Protein AF-A0A2D5VE00-F1 (afdb_monomer_lite)

Radius of gyration: 30.61 Å; chains: 1; bounding box: 62×34×72 Å

pLDDT: mean 88.18, std 9.29, range [60.25, 97.56]

Secondary structure (DSSP, 8-state):
-HHHHHHTT--EEEETTEEEE--PPPP----S-GGGS-GGG----------HHHHHHHHHHH-PPPTT------------

Sequence (80 aa):
MLQEIQKTGIQRIEEGSHRVSVRRSPLKVEVKEPAEVPGQFQELKTEYRINRQAILQHVKETGEVPSGCQVEQSECVYIN

Foldseek 3Di:
DLVVCVVVVDQWDDDDPDIDGDDDDDDDDDDPDPVPDPCVPDDDDDDDDDDVVVQVVCCVVPVDHDPPDDDDDDDDDDDD

Structure (mmCIF, N/CA/C/O backbone):
data_AF-A0A2D5VE00-F1
#
_entry.id   AF-A0A2D5VE00-F1
#
loop_
_atom_site.group_PDB
_atom_site.id
_atom_site.type_symbol
_atom_site.label_atom_id
_atom_site.label_alt_id
_atom_site.label_comp_id
_atom_site.label_asym_id
_atom_site.label_entity_id
_atom_site.label_seq_id
_atom_site.pdbx_PDB_ins_code
_atom_site.Cartn_x
_atom_site.Cartn_y
_atom_site.Cartn_z
_atom_site.occupancy
_atom_site.B_iso_or_equiv
_atom_site.auth_seq_id
_atom_site.auth_comp_id
_atom_site.auth_asym_id
_atom_site.auth_atom_id
_atom_site.pdbx_PDB_model_num
ATOM 1 N N . MET A 1 1 ? 30.109 11.443 -31.541 1.00 60.25 1 MET A N 1
ATOM 2 C CA . MET A 1 1 ? 30.998 10.294 -31.245 1.00 60.25 1 MET A CA 1
ATOM 3 C C . MET A 1 1 ? 30.249 8.956 -31.289 1.00 60.25 1 MET A C 1
ATOM 5 O O . MET A 1 1 ? 30.581 8.155 -32.146 1.00 60.25 1 MET A O 1
ATOM 9 N N . LEU A 1 2 ? 29.197 8.722 -30.483 1.00 64.56 2 LEU A N 1
ATOM 10 C CA . LEU A 1 2 ? 28.399 7.474 -30.537 1.00 64.56 2 LEU A CA 1
ATOM 11 C C . LEU A 1 2 ? 27.781 7.195 -31.927 1.00 64.56 2 LEU A C 1
ATOM 13 O O . LEU A 1 2 ? 27.884 6.083 -32.430 1.00 64.56 2 LEU A O 1
ATOM 17 N N . GLN A 1 3 ? 27.187 8.214 -32.562 1.00 64.38 3 GLN A N 1
ATOM 18 C CA . GLN A 1 3 ? 26.585 8.095 -33.900 1.00 64.38 3 GLN A CA 1
ATOM 19 C C . GLN A 1 3 ? 27.610 7.750 -34.992 1.00 64.38 3 GLN A C 1
ATOM 21 O O . GLN A 1 3 ? 27.297 7.004 -35.911 1.00 64.38 3 GLN A O 1
ATOM 26 N N . GLU A 1 4 ? 28.844 8.247 -34.873 1.00 69.31 4 GLU A N 1
ATOM 27 C CA . GLU A 1 4 ? 29.917 7.962 -35.834 1.00 69.31 4 GLU A CA 1
ATOM 28 C C . GLU A 1 4 ? 30.427 6.520 -35.694 1.00 69.31 4 GLU A C 1
ATOM 30 O O . GLU A 1 4 ? 30.625 5.844 -36.695 1.00 69.31 4 GLU A O 1
ATOM 35 N N . ILE A 1 5 ? 30.529 5.993 -34.468 1.00 70.25 5 ILE A N 1
ATOM 36 C CA . ILE A 1 5 ? 30.896 4.586 -34.210 1.00 70.25 5 ILE A CA 1
ATOM 37 C C . ILE A 1 5 ? 29.778 3.624 -34.652 1.00 70.25 5 ILE A C 1
ATOM 39 O O . ILE A 1 5 ? 30.042 2.519 -35.109 1.00 70.25 5 ILE A O 1
ATOM 43 N N . GLN A 1 6 ? 28.511 4.035 -34.569 1.00 66.88 6 GLN A N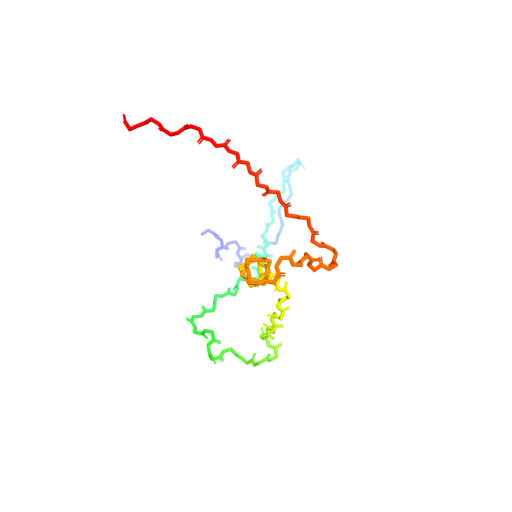 1
ATOM 44 C CA . GLN A 1 6 ? 27.400 3.223 -35.076 1.00 66.88 6 GLN A CA 1
ATOM 45 C C . GLN A 1 6 ? 27.425 3.083 -36.606 1.00 66.88 6 GLN A C 1
ATOM 47 O O . GLN A 1 6 ? 27.087 2.015 -37.115 1.00 66.88 6 GLN A O 1
ATOM 52 N N . LYS A 1 7 ? 27.863 4.120 -37.338 1.00 74.62 7 LYS A N 1
ATOM 53 C CA . LYS A 1 7 ? 27.999 4.087 -38.807 1.00 74.62 7 LYS A CA 1
ATOM 54 C C . LYS A 1 7 ? 29.093 3.132 -39.291 1.00 74.62 7 LYS A C 1
ATOM 56 O O . LYS A 1 7 ? 28.990 2.627 -40.402 1.00 74.62 7 LYS A O 1
ATOM 61 N N . THR A 1 8 ? 30.117 2.865 -38.478 1.00 75.94 8 THR A N 1
ATOM 62 C CA . THR A 1 8 ? 31.208 1.945 -38.846 1.00 75.94 8 THR A CA 1
ATOM 63 C C . THR A 1 8 ? 30.846 0.468 -38.661 1.00 75.94 8 THR A C 1
ATOM 65 O O . THR A 1 8 ? 31.616 -0.398 -39.066 1.00 75.94 8 THR A O 1
ATOM 68 N N . GLY A 1 9 ? 29.699 0.152 -38.041 1.00 68.75 9 GLY A N 1
ATOM 69 C CA . GLY A 1 9 ? 29.268 -1.225 -37.763 1.00 68.75 9 GLY A CA 1
ATOM 70 C C . GLY A 1 9 ? 30.065 -1.934 -36.658 1.00 68.75 9 GLY A C 1
ATOM 71 O O . GLY A 1 9 ? 29.788 -3.093 -36.344 1.00 68.75 9 GLY A O 1
ATOM 72 N N . ILE A 1 10 ? 31.030 -1.252 -36.035 1.00 76.00 10 ILE A N 1
ATOM 73 C CA . ILE A 1 10 ? 31.891 -1.819 -34.996 1.00 76.00 10 ILE A CA 1
ATOM 74 C C . ILE A 1 10 ? 31.107 -1.927 -33.683 1.00 76.00 10 ILE A C 1
ATOM 76 O O . ILE A 1 10 ? 30.785 -0.933 -33.035 1.00 76.00 10 ILE A O 1
ATOM 80 N N . GLN A 1 11 ? 30.815 -3.160 -33.265 1.00 76.62 11 GLN A N 1
ATOM 81 C CA . GLN A 1 11 ? 30.092 -3.434 -32.015 1.00 76.62 11 GLN A CA 1
ATOM 82 C C . GLN A 1 11 ? 31.025 -3.622 -30.810 1.00 76.62 11 GLN A C 1
ATOM 84 O O . GLN A 1 11 ? 30.612 -3.426 -29.661 1.00 76.62 11 GLN A O 1
ATOM 89 N N . ARG A 1 12 ? 32.280 -4.011 -31.057 1.00 79.50 12 ARG A N 1
ATOM 90 C CA . ARG A 1 12 ? 33.262 -4.363 -30.028 1.00 79.50 12 ARG A CA 1
ATOM 91 C C . ARG A 1 12 ? 34.679 -4.132 -30.541 1.00 79.50 12 ARG A C 1
ATOM 93 O O . ARG A 1 12 ? 34.980 -4.492 -31.673 1.00 79.50 12 ARG A O 1
ATOM 100 N N . ILE A 1 13 ? 35.525 -3.575 -29.684 1.00 84.88 13 ILE A N 1
ATOM 101 C CA . ILE A 1 13 ? 36.972 -3.461 -29.872 1.00 84.88 13 ILE A CA 1
ATOM 102 C C . ILE A 1 13 ? 37.633 -4.086 -28.643 1.00 84.88 13 ILE A C 1
ATOM 104 O O . ILE A 1 13 ? 37.223 -3.803 -27.511 1.00 84.88 13 ILE A O 1
ATOM 108 N N . GLU A 1 14 ? 38.622 -4.947 -28.872 1.00 84.12 14 GLU A N 1
ATOM 109 C CA . GLU A 1 14 ? 39.423 -5.582 -27.825 1.00 84.12 14 GLU A CA 1
ATOM 110 C C . GLU A 1 14 ? 40.904 -5.379 -28.101 1.00 84.12 14 GLU A C 1
ATOM 112 O O . GLU A 1 14 ? 41.380 -5.692 -29.189 1.00 84.12 14 GLU A O 1
ATOM 117 N N . GLU A 1 15 ? 41.617 -4.870 -27.101 1.00 87.56 15 GLU A N 1
ATOM 118 C CA . GLU A 1 15 ? 43.061 -4.677 -27.146 1.00 87.56 15 GLU A CA 1
ATOM 119 C C . GLU A 1 15 ? 43.652 -5.000 -25.767 1.00 87.56 15 GLU A C 1
ATOM 121 O O . GLU A 1 15 ? 43.438 -4.285 -24.783 1.00 87.56 15 GLU A O 1
ATOM 126 N N . GLY A 1 16 ? 44.373 -6.122 -25.672 1.00 84.12 16 GLY A N 1
ATOM 127 C CA . GLY A 1 16 ? 44.936 -6.606 -24.409 1.00 84.12 16 GLY A CA 1
ATOM 128 C C . GLY A 1 16 ? 43.861 -6.825 -23.336 1.00 84.12 16 GLY A C 1
ATOM 129 O O . GLY A 1 16 ? 42.949 -7.628 -23.514 1.00 84.12 16 GLY A O 1
ATOM 130 N N . SER A 1 17 ? 43.967 -6.112 -22.212 1.00 84.44 17 SER A N 1
ATOM 131 C CA . SER A 1 17 ? 42.988 -6.137 -21.112 1.00 84.44 17 SER A CA 1
ATOM 132 C C . SER A 1 17 ? 41.805 -5.178 -21.301 1.00 84.44 17 SER A C 1
ATOM 134 O O . SER A 1 17 ? 40.871 -5.192 -20.496 1.00 84.44 17 SER A O 1
ATOM 136 N N . HIS A 1 18 ? 41.824 -4.334 -22.336 1.00 82.06 18 HIS A N 1
ATOM 137 C CA . HIS A 1 18 ? 40.808 -3.312 -22.553 1.00 82.06 18 HIS A CA 1
ATOM 138 C C . HIS A 1 18 ? 39.749 -3.801 -23.535 1.00 82.06 18 HIS A C 1
ATOM 140 O O . HIS A 1 18 ? 40.043 -4.310 -24.618 1.00 82.06 18 HIS A O 1
ATOM 146 N N . ARG A 1 19 ? 38.484 -3.599 -23.159 1.00 84.44 19 ARG A N 1
ATOM 147 C CA . ARG A 1 19 ? 37.328 -3.903 -23.999 1.00 84.44 19 ARG A CA 1
ATOM 148 C C . ARG A 1 19 ? 36.388 -2.715 -24.054 1.00 84.44 19 ARG A C 1
ATOM 150 O O . ARG A 1 19 ? 35.847 -2.301 -23.030 1.00 84.44 19 ARG A O 1
ATOM 157 N N . VAL A 1 20 ? 36.099 -2.257 -25.266 1.00 85.00 20 VAL A N 1
ATOM 158 C CA . VAL A 1 20 ? 35.064 -1.258 -25.539 1.00 85.00 20 VAL A CA 1
ATOM 159 C C . VAL A 1 20 ? 33.956 -1.931 -26.339 1.00 85.00 20 VAL A C 1
ATOM 161 O O . VAL A 1 20 ? 34.213 -2.578 -27.350 1.00 85.00 20 VAL A O 1
ATOM 164 N N . SER A 1 21 ? 32.708 -1.815 -25.887 1.00 82.00 21 SER A N 1
ATOM 165 C CA . SER A 1 21 ? 31.552 -2.355 -26.612 1.00 82.00 21 SER A CA 1
ATOM 166 C C . SER A 1 21 ? 30.426 -1.342 -26.662 1.00 82.00 21 SER A C 1
ATOM 168 O O . SER A 1 21 ? 30.057 -0.793 -25.623 1.00 82.00 21 SER A O 1
ATOM 170 N N . VAL A 1 22 ? 29.836 -1.155 -27.840 1.00 82.00 22 VAL A N 1
ATOM 171 C CA . VAL A 1 22 ? 28.610 -0.371 -27.988 1.00 82.00 22 VAL A CA 1
ATOM 172 C C . VAL A 1 22 ? 27.445 -1.270 -27.603 1.00 82.00 22 VAL A C 1
ATOM 174 O O . VAL A 1 22 ? 27.153 -2.257 -28.275 1.00 82.00 22 VAL A O 1
ATOM 177 N N . ARG A 1 23 ? 26.780 -0.944 -26.496 1.00 81.00 23 ARG A N 1
ATOM 178 C CA . ARG A 1 23 ? 25.586 -1.655 -26.030 1.00 81.00 23 ARG A CA 1
ATOM 179 C C . ARG A 1 23 ? 24.412 -0.697 -26.002 1.00 81.00 23 ARG A C 1
ATOM 181 O O . ARG A 1 23 ? 24.577 0.487 -25.720 1.00 81.00 23 ARG A O 1
ATOM 188 N N . ARG A 1 24 ? 23.223 -1.216 -26.298 1.00 82.38 24 ARG A N 1
ATOM 189 C CA . ARG A 1 24 ? 21.988 -0.469 -26.077 1.00 82.38 24 ARG A CA 1
ATOM 190 C C . ARG A 1 24 ? 21.671 -0.525 -24.591 1.00 82.38 24 ARG A C 1
ATOM 192 O O . ARG A 1 24 ? 21.639 -1.612 -24.015 1.00 82.38 24 ARG A O 1
ATOM 199 N N . SER A 1 25 ? 21.459 0.636 -23.987 1.00 86.81 25 SER A N 1
ATOM 200 C CA . SER A 1 25 ? 20.881 0.706 -22.650 1.00 86.81 25 SER A CA 1
ATOM 201 C C . SER A 1 25 ? 19.485 0.073 -22.661 1.00 86.81 25 SER A C 1
ATOM 203 O O . SER A 1 25 ? 18.821 0.093 -23.705 1.00 86.81 25 SER A O 1
ATOM 205 N N . PRO A 1 26 ? 19.023 -0.480 -21.527 1.00 89.62 26 PRO A N 1
ATOM 206 C CA . PRO A 1 26 ? 17.641 -0.913 -21.389 1.00 89.62 26 PRO A CA 1
ATOM 207 C C . PRO A 1 26 ? 16.665 0.205 -21.767 1.00 89.62 26 PRO A C 1
ATOM 209 O O . PRO A 1 26 ? 16.967 1.392 -21.611 1.00 89.62 26 PRO A O 1
ATOM 212 N N . LEU A 1 27 ? 15.489 -0.186 -22.254 1.00 91.50 27 LEU A N 1
ATOM 213 C CA . LEU A 1 27 ? 14.420 0.761 -22.537 1.00 91.50 27 LEU A CA 1
ATOM 214 C C . LEU A 1 27 ? 13.985 1.437 -21.234 1.00 91.50 27 LEU A C 1
ATOM 216 O O . LEU A 1 27 ? 13.788 0.776 -20.215 1.00 91.50 27 LEU A O 1
ATOM 220 N N . LYS A 1 28 ? 13.820 2.757 -21.285 1.00 94.50 28 LYS A N 1
ATOM 221 C CA . LYS A 1 28 ? 13.217 3.547 -20.215 1.00 94.50 28 LYS A CA 1
ATOM 222 C C . LYS A 1 28 ? 11.837 3.988 -20.683 1.00 94.50 28 LYS A C 1
ATOM 224 O O . LYS A 1 28 ? 11.710 4.509 -21.788 1.00 94.50 28 LYS A O 1
ATOM 229 N N . VAL A 1 29 ? 10.829 3.780 -19.844 1.00 94.50 29 VAL A N 1
ATOM 230 C CA . VAL A 1 29 ? 9.463 4.253 -20.083 1.00 94.50 29 VAL A CA 1
ATOM 231 C C . VAL A 1 29 ? 9.198 5.428 -19.150 1.00 94.50 29 VAL A C 1
ATOM 233 O O . VAL A 1 29 ? 9.498 5.357 -17.960 1.00 94.50 29 VAL A O 1
ATOM 236 N N . GLU A 1 30 ? 8.665 6.512 -19.701 1.00 94.75 30 GLU A N 1
ATOM 237 C CA . GLU A 1 30 ? 8.189 7.675 -18.956 1.00 94.75 30 GLU A CA 1
ATOM 238 C C . GLU A 1 30 ? 6.684 7.800 -19.194 1.00 94.75 30 GLU A C 1
ATOM 240 O O . GLU A 1 30 ? 6.238 7.895 -20.339 1.00 94.75 30 GLU A O 1
ATOM 245 N N . VAL A 1 31 ? 5.901 7.751 -18.117 1.00 95.25 31 VAL A N 1
ATOM 246 C CA . VAL A 1 31 ? 4.442 7.880 -18.173 1.00 95.25 31 VAL A CA 1
ATOM 247 C C . VAL A 1 31 ? 4.098 9.354 -17.994 1.00 95.25 31 VAL A C 1
ATOM 249 O O . VAL A 1 31 ? 4.319 9.903 -16.919 1.00 95.25 31 VAL A O 1
ATOM 252 N N . LYS A 1 32 ? 3.592 9.995 -19.054 1.00 94.50 32 LYS A N 1
ATOM 253 C CA . LYS A 1 32 ? 3.217 11.420 -19.030 1.00 94.50 32 LYS A CA 1
ATOM 254 C C . LYS A 1 32 ? 1.865 11.656 -18.364 1.00 94.50 32 LYS A C 1
ATOM 256 O O . LYS A 1 32 ? 1.747 12.569 -17.559 1.00 94.50 32 LYS A O 1
ATOM 261 N N . GLU A 1 33 ? 0.882 10.822 -18.696 1.00 94.06 33 GLU A N 1
ATOM 262 C CA . GLU A 1 33 ? -0.473 10.867 -18.145 1.00 94.06 33 GLU A CA 1
ATOM 263 C C . GLU A 1 33 ? -0.904 9.442 -17.751 1.00 94.06 33 GLU A C 1
ATOM 265 O O . GLU A 1 33 ? -1.154 8.611 -18.629 1.00 94.06 33 GLU A O 1
ATOM 270 N N . PRO A 1 34 ? -0.946 9.109 -16.448 1.00 89.81 34 PRO A N 1
ATOM 271 C CA . PRO A 1 34 ? -1.337 7.783 -15.976 1.00 89.81 34 PRO A CA 1
ATOM 272 C C . PRO A 1 34 ? -2.735 7.335 -16.421 1.00 89.81 34 PRO A C 1
ATOM 274 O O . PRO A 1 34 ? -2.931 6.143 -16.654 1.00 89.81 34 PRO A O 1
ATOM 277 N N . ALA A 1 35 ? -3.694 8.257 -16.568 1.00 91.44 35 ALA A N 1
ATOM 278 C CA . ALA A 1 35 ? -5.069 7.916 -16.945 1.00 91.44 35 ALA A CA 1
ATOM 279 C C . ALA A 1 35 ? -5.203 7.383 -18.386 1.00 91.44 35 ALA A C 1
ATOM 281 O O . ALA A 1 35 ? -6.138 6.642 -18.683 1.00 91.44 35 ALA A O 1
ATOM 282 N N . GLU A 1 36 ? -4.264 7.725 -19.272 1.00 94.75 36 GLU A N 1
ATOM 283 C CA . GLU A 1 36 ? -4.244 7.269 -20.669 1.00 94.75 36 GLU A CA 1
ATOM 284 C C . GLU A 1 36 ? -3.574 5.896 -20.845 1.00 94.75 36 GLU A C 1
ATOM 286 O O . GLU A 1 36 ? -3.639 5.296 -21.921 1.00 94.75 36 GLU A O 1
ATOM 291 N N . VAL A 1 37 ? -2.916 5.375 -19.804 1.00 94.81 37 VAL A N 1
ATOM 292 C CA . VAL A 1 37 ? -2.222 4.086 -19.870 1.00 94.81 37 VAL A CA 1
ATOM 293 C C . VAL A 1 37 ? -3.254 2.957 -19.972 1.00 94.81 37 VAL A C 1
ATOM 295 O O . VAL A 1 37 ? -4.119 2.856 -19.106 1.00 94.81 37 VAL A O 1
ATOM 298 N N . PRO A 1 38 ? -3.172 2.051 -20.964 1.00 96.12 38 PRO A N 1
ATOM 299 C CA . PRO A 1 38 ? -4.098 0.927 -21.062 1.00 96.12 38 PRO A CA 1
ATOM 300 C C . PRO A 1 38 ? -4.106 0.066 -19.794 1.00 96.12 38 PRO A C 1
ATOM 302 O O . PRO A 1 38 ? -3.050 -0.252 -19.249 1.00 96.12 38 PRO A O 1
ATOM 305 N N . GLY A 1 39 ? -5.293 -0.376 -19.371 1.00 91.88 39 GLY A N 1
ATOM 306 C CA . GLY A 1 39 ? -5.483 -1.106 -18.109 1.00 91.88 39 GLY A CA 1
ATOM 307 C C . GLY A 1 39 ? -4.630 -2.370 -17.956 1.00 91.88 39 GLY A C 1
ATOM 308 O O . GLY A 1 39 ? -4.261 -2.721 -16.845 1.00 91.88 39 GLY A O 1
ATOM 309 N N . GLN A 1 40 ? -4.228 -3.012 -19.056 1.00 95.31 40 GLN A N 1
ATOM 310 C CA . GLN A 1 40 ? -3.317 -4.167 -19.035 1.00 95.31 40 GLN A CA 1
ATOM 311 C C . GLN A 1 40 ? -1.914 -3.859 -18.472 1.00 95.31 40 GLN A C 1
ATOM 313 O O . GLN A 1 40 ? -1.181 -4.782 -18.129 1.00 95.31 40 GLN A O 1
ATOM 318 N N . PHE A 1 41 ? -1.523 -2.582 -18.414 1.00 95.50 41 PHE A N 1
ATOM 319 C CA . PHE A 1 41 ? -0.267 -2.116 -17.819 1.00 95.50 41 PHE A CA 1
ATOM 320 C C . PHE A 1 41 ? -0.473 -1.465 -16.443 1.00 95.50 41 PHE A C 1
ATOM 322 O O . PHE A 1 41 ? 0.482 -0.946 -15.868 1.00 95.50 41 PHE A O 1
ATOM 329 N N . GLN A 1 42 ? -1.707 -1.453 -15.933 1.00 92.06 42 GLN A N 1
ATOM 330 C CA . GLN A 1 42 ? -2.041 -0.923 -14.617 1.00 92.06 42 GLN A CA 1
ATOM 331 C C . GLN A 1 42 ? -2.170 -2.069 -13.609 1.00 92.06 42 GLN A C 1
ATOM 333 O O . GLN A 1 42 ? -2.670 -3.146 -13.929 1.00 92.06 42 GLN A O 1
ATOM 338 N N . GLU A 1 43 ? -1.757 -1.819 -12.370 1.00 92.69 43 GLU A N 1
ATOM 339 C CA . GLU A 1 43 ? -1.918 -2.753 -11.259 1.00 92.69 43 GLU A CA 1
ATOM 340 C C . GLU A 1 43 ? -2.766 -2.100 -10.165 1.00 92.69 43 GLU A C 1
ATOM 342 O O . GLU A 1 43 ? -2.475 -0.993 -9.706 1.00 92.69 43 GLU A O 1
ATOM 347 N N . LEU A 1 44 ? -3.820 -2.793 -9.730 1.00 88.69 44 LEU A N 1
ATOM 348 C CA . LEU A 1 44 ? -4.605 -2.387 -8.569 1.00 88.69 44 LEU A CA 1
ATOM 349 C C . LEU A 1 44 ? -3.974 -2.974 -7.310 1.00 88.69 44 LEU A C 1
ATOM 351 O O . LEU A 1 44 ? -4.035 -4.178 -7.071 1.00 88.69 44 LEU A O 1
ATOM 355 N N . LYS A 1 45 ? -3.404 -2.107 -6.472 1.00 89.94 45 LYS A N 1
ATOM 356 C CA . LYS A 1 45 ? -2.887 -2.501 -5.162 1.00 89.94 45 LYS A CA 1
ATOM 357 C C . LYS A 1 45 ? -3.964 -2.329 -4.093 1.00 89.94 45 LYS A C 1
ATOM 359 O O . LYS A 1 45 ? -4.237 -1.215 -3.653 1.00 89.94 45 LYS A O 1
ATOM 364 N N . THR A 1 46 ? -4.553 -3.435 -3.644 1.00 90.94 46 THR A N 1
ATOM 365 C CA . THR A 1 46 ? -5.410 -3.455 -2.450 1.00 90.94 46 THR A CA 1
ATOM 366 C C . THR A 1 46 ? -4.540 -3.649 -1.210 1.00 90.94 46 THR A C 1
ATOM 368 O O . THR A 1 46 ? -3.779 -4.609 -1.130 1.00 90.94 46 THR A O 1
ATOM 371 N N . GLU A 1 47 ? -4.635 -2.744 -0.236 1.00 93.06 47 GLU A N 1
ATOM 372 C CA . GLU A 1 47 ? -3.871 -2.832 1.011 1.00 93.06 47 GLU A CA 1
ATOM 373 C C . GLU A 1 47 ? -4.803 -3.008 2.212 1.00 93.06 47 GLU A C 1
ATOM 375 O O . GLU A 1 47 ? -5.775 -2.270 2.375 1.00 93.06 47 GLU A O 1
ATOM 380 N N . TYR A 1 48 ? -4.479 -3.971 3.075 1.00 92.25 48 TYR A N 1
ATOM 381 C CA . TYR A 1 48 ? -5.123 -4.124 4.374 1.00 92.25 48 TYR A CA 1
ATOM 382 C C . TYR A 1 48 ? -4.393 -3.271 5.412 1.00 92.25 48 TYR A C 1
ATOM 384 O O . TYR A 1 48 ? -3.196 -3.449 5.646 1.00 92.25 48 TYR A O 1
ATOM 392 N N . ARG A 1 49 ? -5.116 -2.353 6.058 1.00 93.94 49 ARG A N 1
ATOM 393 C CA . ARG A 1 49 ? -4.589 -1.525 7.147 1.00 93.94 49 ARG A CA 1
ATOM 394 C C . ARG A 1 49 ? -5.438 -1.696 8.395 1.00 93.94 49 ARG A C 1
ATOM 396 O O . ARG A 1 49 ? -6.658 -1.580 8.347 1.00 93.94 49 ARG A O 1
ATOM 403 N N . ILE A 1 50 ? -4.774 -1.911 9.527 1.00 95.31 50 ILE A N 1
ATOM 404 C CA . ILE A 1 50 ? -5.428 -1.956 10.836 1.00 95.31 50 ILE A CA 1
ATOM 405 C C . ILE A 1 50 ? -5.728 -0.524 11.287 1.00 95.31 50 ILE A C 1
ATOM 407 O O . ILE A 1 50 ? -4.815 0.293 11.440 1.00 95.31 50 ILE A O 1
ATOM 411 N N . ASN A 1 51 ? -7.001 -0.223 11.544 1.00 95.75 51 ASN A N 1
ATOM 412 C CA . ASN A 1 51 ? -7.419 1.082 12.046 1.00 95.75 51 ASN A CA 1
ATOM 413 C C . ASN A 1 51 ? -7.240 1.173 13.571 1.00 95.75 51 ASN A C 1
ATOM 415 O O . ASN A 1 51 ? -8.151 0.887 14.347 1.00 95.75 51 ASN A O 1
ATO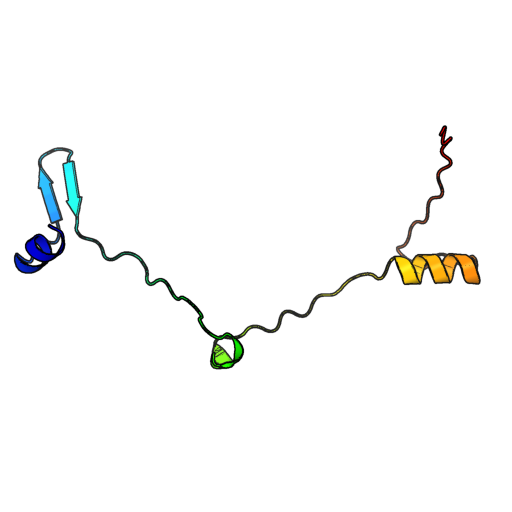M 419 N N . ARG A 1 52 ? -6.051 1.603 14.005 1.00 96.06 52 ARG A N 1
ATOM 420 C CA . ARG A 1 52 ? -5.716 1.753 15.433 1.00 96.06 52 ARG A CA 1
ATOM 421 C C . ARG A 1 52 ? -6.571 2.801 16.147 1.00 96.06 52 ARG A C 1
ATOM 423 O O . ARG A 1 52 ? -6.833 2.644 17.332 1.00 96.06 52 ARG A O 1
ATOM 430 N N . GLN A 1 53 ? -7.028 3.843 15.450 1.00 96.50 53 GLN A N 1
ATOM 431 C CA . GLN A 1 53 ? -7.896 4.861 16.053 1.00 96.50 53 GLN A CA 1
ATOM 432 C C . GLN A 1 53 ? -9.269 4.286 16.401 1.00 96.50 53 GLN A C 1
ATOM 434 O O . GLN A 1 53 ? -9.754 4.522 17.501 1.00 96.50 53 GLN A O 1
ATOM 439 N N . ALA A 1 54 ? -9.854 3.485 15.507 1.00 96.81 54 ALA A N 1
ATOM 440 C CA . ALA A 1 54 ? -11.112 2.793 15.781 1.00 96.81 54 ALA A CA 1
ATOM 441 C C . ALA A 1 54 ? -10.979 1.812 16.956 1.00 96.81 54 ALA A C 1
ATOM 443 O O . ALA A 1 54 ? -11.859 1.762 17.808 1.00 96.81 54 ALA A O 1
ATOM 444 N N . ILE A 1 55 ? -9.853 1.092 17.047 1.00 97.06 55 ILE A N 1
ATOM 445 C CA . ILE A 1 55 ? -9.558 0.211 18.188 1.00 97.06 55 ILE A CA 1
ATOM 446 C C . ILE A 1 55 ? -9.500 1.018 19.492 1.00 97.06 55 ILE A C 1
ATOM 448 O O . ILE A 1 55 ? -10.154 0.655 20.463 1.00 97.06 55 ILE A O 1
ATOM 452 N N . LEU A 1 56 ? -8.766 2.136 19.516 1.00 96.88 56 LEU A N 1
ATOM 453 C CA . LEU A 1 56 ? -8.685 2.994 20.704 1.00 96.88 56 LEU A CA 1
ATOM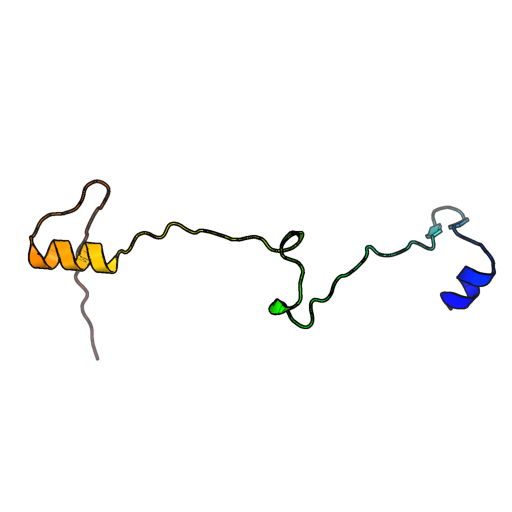 454 C C . LEU A 1 56 ? -10.045 3.588 21.084 1.00 96.88 56 LEU A C 1
ATOM 456 O O . LEU A 1 56 ? -10.347 3.693 22.268 1.00 96.88 56 LEU A O 1
ATOM 460 N N . GLN A 1 57 ? -10.859 3.976 20.102 1.00 97.56 57 GLN A N 1
ATOM 461 C CA . GLN A 1 57 ? -12.200 4.500 20.347 1.00 97.56 57 GLN A CA 1
ATOM 462 C C . GLN A 1 57 ? -13.106 3.435 20.973 1.00 97.56 57 GLN A C 1
ATOM 464 O O . GLN A 1 57 ? -13.723 3.695 21.999 1.00 97.56 57 GLN A O 1
ATOM 469 N N . HIS A 1 58 ? -13.108 2.220 20.422 1.00 97.00 58 HIS A N 1
ATOM 470 C CA . HIS A 1 58 ? -13.844 1.088 20.979 1.00 97.00 58 HIS A CA 1
ATOM 471 C C . HIS A 1 58 ? -13.437 0.797 22.429 1.00 97.00 58 HIS A C 1
ATOM 473 O O . HIS A 1 58 ? -14.303 0.672 23.291 1.00 97.00 58 HIS A O 1
ATOM 479 N N . VAL A 1 59 ? -12.134 0.767 22.723 1.00 97.25 59 VAL A N 1
ATOM 480 C CA . VAL A 1 59 ? -11.625 0.546 24.087 1.00 97.25 59 VAL A CA 1
ATOM 481 C C . VAL A 1 59 ? -12.072 1.668 25.032 1.00 97.25 59 VAL A C 1
ATOM 483 O O . VAL A 1 59 ? -12.451 1.391 26.164 1.00 97.25 59 VAL A O 1
ATOM 486 N N . LYS A 1 6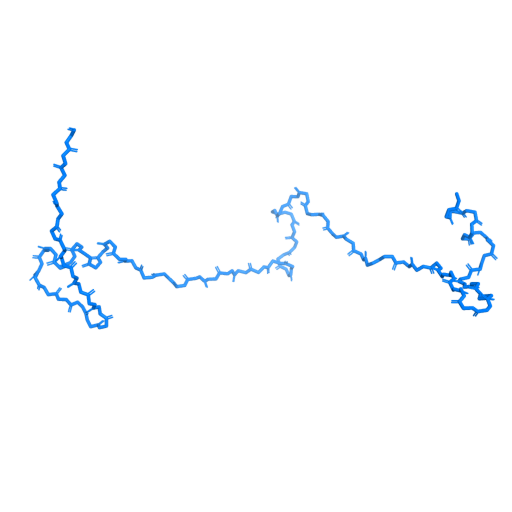0 ? -12.085 2.931 24.582 1.00 95.31 60 LYS A N 1
ATOM 487 C CA . LYS A 1 60 ? -12.574 4.068 25.387 1.00 95.31 60 LYS A CA 1
ATOM 488 C C . LYS A 1 60 ? -14.072 3.993 25.681 1.00 95.31 6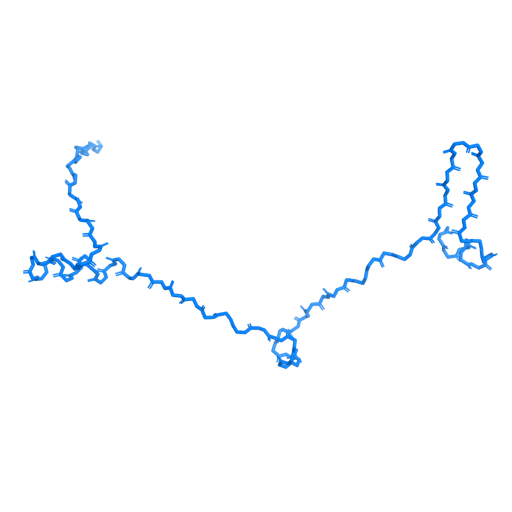0 LYS A C 1
ATOM 490 O O . LYS A 1 60 ? -14.490 4.396 26.759 1.00 95.31 60 LYS A O 1
ATOM 495 N N . GLU A 1 61 ? -14.866 3.536 24.719 1.00 96.94 61 GLU A N 1
ATOM 496 C CA . GLU A 1 61 ? -16.328 3.478 24.829 1.00 96.94 61 GLU A CA 1
ATOM 497 C C . GLU A 1 61 ? -16.811 2.258 25.616 1.00 96.94 61 GLU A C 1
ATOM 499 O O . GLU A 1 61 ? -17.793 2.349 26.349 1.00 96.94 61 GLU A O 1
ATOM 504 N N . THR A 1 62 ? -16.133 1.120 25.461 1.00 96.69 62 THR A N 1
ATOM 505 C CA . THR A 1 62 ? -16.600 -0.180 25.972 1.00 96.69 62 THR A CA 1
ATOM 506 C C . THR A 1 62 ? -15.751 -0.734 27.112 1.00 96.69 62 THR A C 1
ATOM 508 O O . THR A 1 62 ? -16.228 -1.563 27.880 1.00 96.69 62 THR A O 1
ATOM 511 N N . GLY A 1 63 ? -14.495 -0.301 27.237 1.00 94.50 63 GLY A N 1
ATOM 512 C CA . GLY A 1 63 ? -13.515 -0.905 28.140 1.00 94.50 63 GLY A CA 1
ATOM 513 C C . GLY A 1 63 ? -12.965 -2.256 27.663 1.00 94.50 63 GLY A C 1
ATOM 514 O O . GLY A 1 63 ? -12.076 -2.804 28.314 1.00 94.50 63 GLY A O 1
ATOM 515 N N . GLU A 1 64 ? -13.444 -2.793 26.538 1.00 95.69 64 GLU A N 1
ATOM 516 C CA . GLU A 1 64 ? -13.013 -4.087 26.009 1.00 95.69 64 GLU A CA 1
ATOM 517 C C . GLU A 1 64 ? -11.865 -3.930 25.006 1.00 95.69 64 GLU A C 1
ATOM 519 O O . GLU A 1 64 ? -11.871 -3.056 24.136 1.00 95.69 64 GLU A O 1
ATOM 524 N N . VAL A 1 65 ? -10.856 -4.801 25.119 1.00 96.38 65 VAL A N 1
ATOM 525 C CA . VAL A 1 65 ? -9.721 -4.852 24.188 1.00 96.38 65 VAL A CA 1
ATOM 526 C C . VAL A 1 65 ? -9.977 -5.938 23.138 1.00 96.38 65 VAL A C 1
ATOM 528 O O . VAL A 1 65 ? -10.081 -7.112 23.506 1.00 96.38 65 VAL A O 1
ATOM 531 N N . PRO A 1 66 ? -10.040 -5.596 21.834 1.00 95.75 66 PRO A N 1
ATOM 532 C CA . PRO A 1 66 ? -10.243 -6.584 20.780 1.00 95.75 66 PRO A CA 1
ATOM 533 C C . PRO A 1 66 ? -9.139 -7.644 20.751 1.00 95.75 66 PRO A C 1
ATOM 535 O O . PRO A 1 66 ? -7.966 -7.354 21.004 1.00 95.75 66 PRO A O 1
ATOM 538 N N . SER A 1 67 ? -9.491 -8.876 20.375 1.00 95.94 67 SER A N 1
ATOM 539 C CA . SER A 1 67 ? -8.524 -9.972 20.264 1.00 95.94 67 SER A CA 1
ATOM 540 C C . SER A 1 67 ? -7.358 -9.615 19.336 1.00 95.94 67 SER A C 1
ATOM 542 O O . SER A 1 67 ? -7.547 -9.063 18.253 1.00 95.94 67 SER A O 1
ATOM 544 N N . GLY A 1 68 ? -6.138 -9.945 19.765 1.00 94.25 68 GLY A N 1
ATOM 545 C CA . GLY A 1 68 ? -4.913 -9.619 19.029 1.00 94.25 68 GLY A CA 1
ATOM 546 C C . GLY A 1 68 ? -4.425 -8.177 19.207 1.00 94.25 68 GLY A C 1
ATOM 547 O O . GLY A 1 68 ? -3.429 -7.805 18.589 1.00 94.25 68 GLY A O 1
ATOM 548 N N . CYS A 1 69 ? -5.084 -7.372 20.047 1.00 94.81 69 CYS A N 1
ATOM 549 C CA . CYS A 1 69 ? -4.614 -6.046 20.437 1.00 94.81 69 CYS A CA 1
ATOM 550 C C . CYS A 1 69 ? -4.042 -6.074 21.860 1.00 94.81 69 CYS A C 1
ATOM 552 O O . CYS A 1 69 ? -4.594 -6.711 22.752 1.00 94.81 69 CYS A O 1
ATOM 554 N N . GLN A 1 70 ? -2.959 -5.332 22.076 1.00 94.44 70 GLN A N 1
ATOM 555 C CA . GLN A 1 70 ? -2.452 -4.975 23.398 1.00 94.44 70 GLN A CA 1
ATOM 556 C C . GLN A 1 70 ? -2.511 -3.453 23.497 1.00 94.44 70 GLN A C 1
ATOM 558 O O . GLN A 1 70 ? -2.034 -2.756 22.598 1.00 94.44 70 GLN A O 1
ATOM 563 N N . VAL A 1 71 ? -3.149 -2.944 24.548 1.00 92.75 71 VAL A N 1
ATOM 564 C CA . VAL A 1 71 ? -3.290 -1.507 24.794 1.00 92.75 71 VAL A CA 1
ATOM 565 C C . VAL A 1 71 ? -2.530 -1.181 26.067 1.00 92.75 71 VAL A C 1
ATOM 567 O O . VAL A 1 71 ? -2.811 -1.747 27.119 1.00 92.75 71 VAL A O 1
ATOM 570 N N . GLU A 1 72 ? -1.565 -0.276 25.958 1.00 92.50 72 GLU A N 1
ATOM 571 C CA . GLU A 1 72 ? -0.758 0.200 27.077 1.00 92.50 72 GLU A CA 1
ATOM 572 C C . GLU A 1 72 ? -0.985 1.697 27.257 1.00 92.50 72 GLU A C 1
ATOM 574 O O . GLU A 1 72 ? -1.090 2.448 26.284 1.00 92.50 72 GLU A O 1
ATOM 579 N N . GLN A 1 73 ? -1.054 2.128 28.512 1.00 88.69 73 GLN A N 1
ATOM 580 C CA . GLN A 1 73 ? -1.098 3.535 28.874 1.00 88.69 73 GLN A CA 1
ATOM 581 C C . GLN A 1 73 ? 0.166 3.858 29.662 1.00 88.69 73 GLN A C 1
ATOM 583 O O . GLN A 1 73 ? 0.462 3.216 30.667 1.00 88.69 73 GLN A O 1
ATOM 588 N N . SER A 1 74 ? 0.921 4.844 29.187 1.00 89.38 74 SER A N 1
ATOM 589 C CA . SER A 1 74 ? 2.098 5.359 29.881 1.00 89.38 74 SER A CA 1
ATOM 590 C C . SER A 1 74 ? 1.811 6.758 30.402 1.00 89.38 74 SER A C 1
ATOM 592 O O . SER A 1 74 ? 1.097 7.535 29.767 1.00 89.38 74 SER A O 1
ATOM 594 N N . GLU A 1 75 ? 2.395 7.082 31.545 1.00 91.31 75 GLU A N 1
ATOM 595 C CA . GLU A 1 75 ? 2.36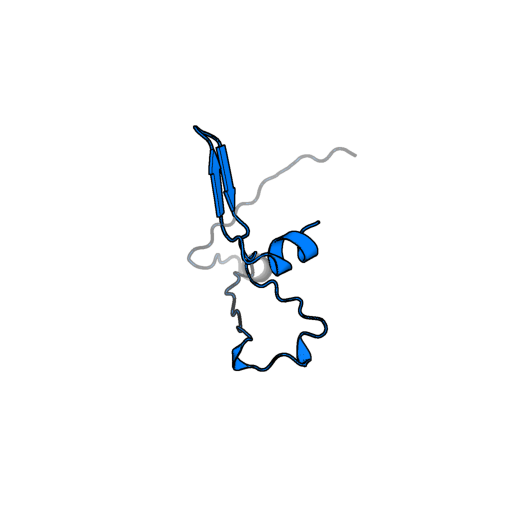7 8.426 32.109 1.00 91.31 75 GLU A CA 1
ATOM 596 C C . GLU A 1 75 ? 3.669 9.145 31.748 1.00 91.31 75 GLU A C 1
ATOM 598 O O . GLU A 1 75 ? 4.749 8.550 31.760 1.00 91.31 75 GLU A O 1
ATOM 603 N N . CYS A 1 76 ? 3.586 10.432 31.416 1.00 89.81 76 CYS A N 1
ATOM 604 C CA . CYS A 1 76 ? 4.757 11.284 31.259 1.00 89.81 76 CYS A CA 1
ATOM 605 C C . CYS A 1 76 ? 4.524 12.629 31.947 1.00 89.81 76 CYS A C 1
ATOM 607 O O . CYS A 1 76 ? 3.406 13.144 31.987 1.00 89.81 76 CYS A O 1
ATOM 609 N N . VAL A 1 77 ? 5.594 13.196 32.503 1.00 85.19 77 VAL A N 1
ATOM 610 C CA . VAL A 1 77 ? 5.576 14.550 33.059 1.00 85.19 77 VAL A CA 1
ATOM 611 C C . VAL A 1 77 ? 5.989 15.512 31.954 1.00 85.19 77 VAL A C 1
ATOM 613 O O . VAL A 1 77 ? 7.067 15.371 31.377 1.00 85.19 77 VAL A O 1
ATOM 616 N N . TYR A 1 78 ? 5.133 16.487 31.665 1.00 87.62 78 TYR A N 1
ATOM 617 C CA . TYR A 1 78 ? 5.406 17.555 30.709 1.00 87.62 78 TYR A CA 1
ATOM 618 C C . TYR A 1 78 ? 5.681 18.860 31.464 1.00 87.62 78 TYR A C 1
ATOM 620 O O . TYR A 1 78 ? 4.877 19.268 32.303 1.00 87.62 78 TYR A O 1
ATOM 628 N N . ILE A 1 79 ? 6.819 19.497 31.182 1.00 83.12 79 ILE A N 1
ATOM 629 C CA . ILE A 1 79 ? 7.203 20.804 31.732 1.00 83.12 79 ILE A CA 1
ATOM 630 C C . ILE A 1 79 ? 7.226 21.789 30.558 1.00 83.12 79 ILE A C 1
ATOM 632 O O . ILE A 1 79 ? 7.915 21.527 29.572 1.00 83.12 79 ILE A O 1
ATOM 636 N N . ASN A 1 80 ? 6.441 22.868 30.663 1.00 67.06 80 ASN A N 1
ATOM 637 C CA . ASN A 1 80 ? 6.406 23.976 29.697 1.00 67.06 80 ASN A CA 1
ATOM 638 C C . ASN A 1 80 ? 7.661 24.847 29.780 1.00 67.06 80 ASN A C 1
ATOM 640 O O . ASN A 1 80 ? 8.111 25.098 30.922 1.00 67.06 80 ASN A O 1
#